Protein AF-X1BKF5-F1 (afdb_monomer_lite)

Secondary structure (DSSP, 8-state):
----EEEE--TTTGGG-B-HHHHHHHHHHHHHHHHHT--EEEE----SB-GGG---

Radius of gyration: 12.75 Å; chains: 1; bounding box: 40×13×31 Å

Sequence (56 aa):
RGKVFIFSQDFTIFGGSLAEMYGEKMVKIMEFAMETGVPVIGLNSGAGARLYEGTR

Organism: NCBI:txid412755

pLDDT: mean 90.53, std 10.08, range [55.56, 98.12]

InterPro domains:
  IPR011762 Acetyl-coenzyme A carboxyltransferase, N-terminal [PS50980] (1-56)
  IPR029045 ClpP/crotonase-like domain superfamily [SSF52096] (3-54)
  IPR034733 Acetyl-coenzyme A carboxylase carboxyl transferase subunit beta [PF01039] (3-55)
  IPR051047 Acyl-CoA Carboxylase Beta Subunit [PTHR43842] (3-55)

Structure (mmCIF, N/CA/C/O backbone):
data_AF-X1BKF5-F1
#
_entry.id   AF-X1BKF5-F1
#
loop_
_atom_site.group_PDB
_atom_site.id
_atom_site.type_symbol
_atom_site.label_atom_id
_atom_site.label_alt_id
_atom_site.label_comp_id
_atom_site.label_asym_id
_atom_site.label_entity_id
_atom_site.label_seq_id
_atom_site.pdbx_PDB_ins_code
_atom_site.Cartn_x
_atom_site.Cartn_y
_atom_site.Cartn_z
_atom_site.occupancy
_atom_site.B_iso_or_equiv
_atom_site.auth_seq_id
_atom_site.auth_comp_id
_atom_site.auth_asym_id
_atom_site.auth_atom_id
_atom_site.pdbx_PDB_model_num
ATOM 1 N N . ARG A 1 1 ? -19.002 -2.031 9.763 1.00 64.88 1 ARG A N 1
ATOM 2 C CA . ARG A 1 1 ? -18.378 -1.004 8.890 1.00 64.88 1 ARG A CA 1
ATOM 3 C C . ARG A 1 1 ? -17.022 -0.671 9.490 1.00 64.88 1 ARG A C 1
ATOM 5 O O . ARG A 1 1 ? -17.004 -0.131 10.585 1.00 64.88 1 ARG A O 1
ATOM 12 N N . GLY A 1 2 ? -15.930 -1.074 8.846 1.00 88.31 2 GLY A N 1
ATOM 13 C CA . GLY A 1 2 ? -14.565 -0.794 9.304 1.00 88.31 2 GLY A CA 1
ATOM 14 C C . GLY A 1 2 ? -13.850 0.154 8.347 1.00 88.31 2 GLY A C 1
ATOM 15 O O . GLY A 1 2 ? -14.295 0.326 7.211 1.00 88.31 2 GLY A O 1
ATOM 16 N N . LYS A 1 3 ? -12.765 0.772 8.815 1.00 95.00 3 LYS A N 1
ATOM 17 C CA . LYS A 1 3 ? -11.795 1.452 7.948 1.00 95.00 3 LYS A CA 1
ATOM 18 C C . LYS A 1 3 ? -10.829 0.406 7.386 1.00 95.00 3 LYS A C 1
ATOM 20 O O . LYS A 1 3 ? -10.666 -0.648 7.997 1.00 95.00 3 LYS A O 1
ATOM 25 N N . VAL A 1 4 ? -10.221 0.698 6.242 1.00 97.06 4 VAL A N 1
ATOM 26 C CA . VAL A 1 4 ? -9.138 -0.094 5.644 1.00 97.06 4 VAL A CA 1
ATOM 27 C C . VAL A 1 4 ? -8.150 0.849 4.971 1.00 97.06 4 VAL A C 1
ATOM 29 O O . VAL A 1 4 ? -8.547 1.901 4.465 1.00 97.06 4 VAL A O 1
ATOM 32 N N . PHE A 1 5 ? -6.884 0.457 4.947 1.00 98.00 5 PHE A N 1
ATOM 33 C CA . PHE A 1 5 ? -5.870 1.057 4.091 1.00 98.00 5 PHE A CA 1
ATOM 34 C C . PHE A 1 5 ? -5.674 0.193 2.847 1.00 98.00 5 PHE A C 1
ATOM 36 O O . PHE A 1 5 ? -5.825 -1.028 2.901 1.00 98.00 5 PHE A O 1
ATOM 43 N N . ILE A 1 6 ? -5.351 0.817 1.716 1.00 97.19 6 ILE A N 1
ATOM 44 C CA . ILE A 1 6 ? -5.172 0.108 0.448 1.00 97.19 6 ILE A CA 1
ATOM 45 C C . ILE A 1 6 ? -4.009 0.690 -0.351 1.00 97.19 6 ILE A C 1
ATOM 47 O O . ILE A 1 6 ? -3.826 1.906 -0.389 1.00 97.19 6 ILE A O 1
ATOM 51 N N . PHE A 1 7 ? -3.250 -0.181 -1.014 1.00 95.81 7 PHE A N 1
ATOM 52 C CA . PHE A 1 7 ? -2.296 0.193 -2.058 1.00 95.81 7 PHE A CA 1
ATOM 53 C C . PHE A 1 7 ? -2.491 -0.685 -3.299 1.00 95.81 7 PHE A C 1
ATOM 55 O O . PHE A 1 7 ? -2.995 -1.806 -3.207 1.00 95.81 7 PHE A O 1
ATOM 62 N N . SER A 1 8 ? -2.073 -0.180 -4.461 1.00 95.50 8 SER A N 1
ATOM 63 C CA . SER A 1 8 ? -2.131 -0.910 -5.728 1.00 95.50 8 SER A CA 1
ATOM 64 C C . SER A 1 8 ? -0.885 -0.666 -6.556 1.00 95.50 8 SER A C 1
ATOM 66 O O . SER A 1 8 ? -0.526 0.485 -6.792 1.00 95.50 8 SER A O 1
ATOM 68 N N . GLN A 1 9 ? -0.269 -1.751 -7.018 1.00 95.12 9 GLN A N 1
ATOM 69 C CA . GLN A 1 9 ? 0.792 -1.708 -8.016 1.00 95.12 9 GLN A CA 1
ATOM 70 C C . GLN A 1 9 ? 0.197 -1.533 -9.414 1.00 95.12 9 GLN A C 1
ATOM 72 O O . GLN A 1 9 ? -0.771 -2.209 -9.755 1.00 95.12 9 GLN A O 1
ATOM 77 N N . ASP A 1 10 ? 0.769 -0.637 -10.218 1.00 93.62 10 ASP A N 1
ATOM 78 C CA . ASP A 1 10 ? 0.373 -0.428 -11.614 1.00 93.62 10 ASP A CA 1
ATOM 79 C C . ASP A 1 10 ? 1.432 -1.021 -12.548 1.00 93.62 10 ASP A C 1
ATOM 81 O O . ASP A 1 10 ? 2.535 -0.487 -12.678 1.00 93.62 10 ASP A O 1
ATOM 85 N N . PHE A 1 11 ? 1.088 -2.132 -13.201 1.00 93.31 11 PHE A N 1
ATOM 86 C CA . PHE A 1 11 ? 1.984 -2.832 -14.121 1.00 93.31 11 PHE A CA 1
ATOM 87 C C . PHE A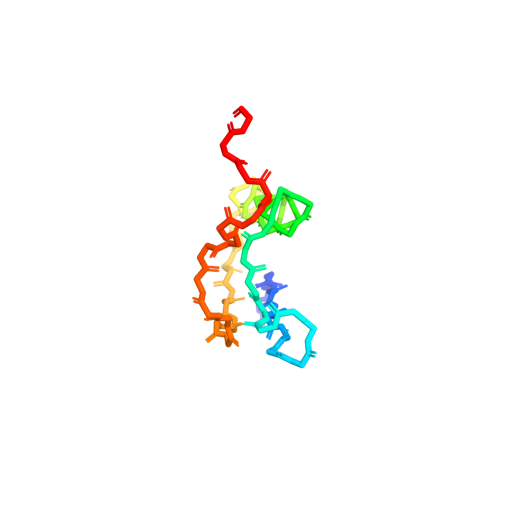 1 11 ? 2.386 -1.978 -15.332 1.00 93.31 11 PHE A C 1
ATOM 89 O O . PHE A 1 11 ? 3.473 -2.152 -15.881 1.00 93.31 11 PHE A O 1
ATOM 96 N N . THR A 1 12 ? 1.532 -1.045 -15.761 1.00 94.88 12 THR A N 1
ATOM 97 C CA . THR A 1 12 ? 1.776 -0.238 -16.966 1.00 94.88 12 THR A CA 1
ATOM 98 C C . THR A 1 12 ? 2.924 0.754 -16.781 1.00 94.88 12 THR A C 1
ATOM 100 O O . THR A 1 12 ? 3.537 1.190 -17.755 1.00 94.88 12 THR A O 1
ATOM 103 N N . ILE A 1 13 ? 3.281 1.050 -15.528 1.00 91.19 13 ILE A N 1
ATOM 104 C CA . ILE A 1 13 ? 4.345 1.978 -15.161 1.00 91.19 13 ILE A CA 1
ATOM 105 C C . ILE A 1 13 ? 5.579 1.188 -14.727 1.00 91.19 13 ILE A C 1
ATOM 107 O O . ILE A 1 13 ? 5.654 0.672 -13.613 1.00 91.19 13 ILE A O 1
ATOM 111 N N . PHE A 1 14 ? 6.566 1.084 -15.622 1.00 89.94 14 PHE A N 1
ATOM 112 C CA . PHE A 1 14 ? 7.829 0.364 -15.387 1.00 89.94 14 PHE A CA 1
ATOM 113 C C . PHE A 1 14 ? 7.632 -1.089 -14.899 1.00 89.94 14 PHE A C 1
ATOM 115 O O . PHE A 1 14 ? 8.379 -1.572 -14.043 1.00 89.94 14 PHE A O 1
ATOM 122 N N . GLY A 1 15 ? 6.598 -1.779 -15.392 1.00 90.19 15 GLY A N 1
ATOM 123 C CA . GLY A 1 15 ? 6.266 -3.145 -14.973 1.00 90.19 15 GLY A CA 1
ATOM 124 C C . GLY A 1 15 ? 5.730 -3.241 -13.542 1.00 90.19 15 GLY A C 1
ATOM 125 O O . GLY A 1 15 ? 5.777 -4.318 -12.953 1.00 90.19 15 GLY A O 1
ATOM 126 N N . GLY A 1 16 ? 5.317 -2.128 -12.925 1.00 89.94 16 GLY A N 1
ATOM 127 C CA . GLY A 1 16 ? 4.964 -2.069 -11.503 1.00 89.94 16 GLY A CA 1
ATOM 128 C C . GLY A 1 16 ? 6.121 -2.464 -10.582 1.00 89.94 16 GLY A C 1
ATOM 129 O O . GLY A 1 16 ? 5.890 -2.899 -9.455 1.00 89.94 16 GLY A O 1
ATOM 130 N N . SER A 1 17 ? 7.360 -2.382 -11.077 1.00 91.38 17 SER A N 1
ATOM 131 C CA . SER A 1 17 ? 8.544 -2.818 -10.340 1.00 91.38 17 SER A CA 1
ATOM 132 C C . SER A 1 17 ? 8.811 -1.925 -9.128 1.00 91.38 17 SER A C 1
ATOM 134 O O . SER A 1 17 ? 8.689 -0.696 -9.202 1.00 91.38 17 SER A O 1
ATOM 136 N N . LEU A 1 18 ? 9.175 -2.566 -8.017 1.00 90.44 18 LEU A N 1
ATOM 137 C CA . LEU A 1 18 ? 9.438 -1.950 -6.726 1.00 90.44 18 LEU A CA 1
ATOM 138 C C . LEU A 1 18 ? 10.749 -1.156 -6.778 1.00 90.44 18 LEU A C 1
ATOM 140 O O . LEU A 1 18 ? 11.825 -1.727 -6.955 1.00 90.44 18 LEU A O 1
ATOM 144 N N . ALA A 1 19 ? 10.598 0.151 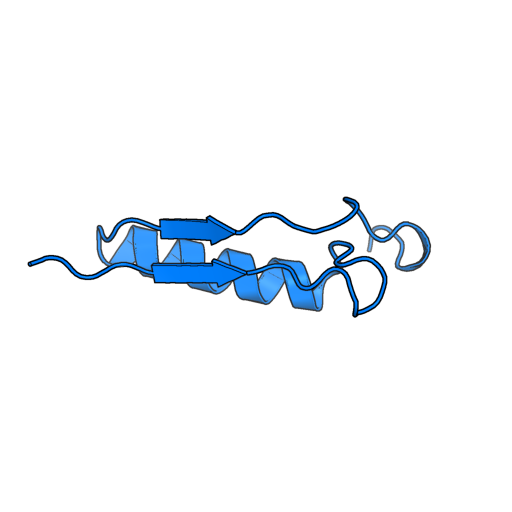-6.612 1.00 87.75 19 ALA A N 1
ATOM 145 C CA . ALA A 1 19 ? 11.625 1.187 -6.553 1.00 87.75 19 ALA A CA 1
ATOM 146 C C . ALA A 1 19 ? 11.655 1.820 -5.154 1.00 87.75 19 ALA A C 1
ATOM 148 O O . ALA A 1 19 ? 10.667 1.681 -4.432 1.00 87.75 19 ALA A O 1
ATOM 149 N N . GLU A 1 20 ? 12.695 2.584 -4.802 1.00 88.56 20 GLU A N 1
ATOM 150 C CA . GLU A 1 20 ? 12.815 3.291 -3.506 1.00 88.56 20 GLU A CA 1
ATOM 151 C C . GLU A 1 20 ? 11.541 4.095 -3.180 1.00 88.56 20 GLU A C 1
ATOM 153 O O . GLU A 1 20 ? 10.801 3.763 -2.254 1.00 88.56 20 GLU A O 1
ATOM 158 N N . MET A 1 21 ? 11.176 5.040 -4.052 1.00 87.44 21 MET A N 1
ATOM 159 C CA . MET A 1 21 ? 9.968 5.868 -3.904 1.00 87.44 21 MET A CA 1
ATOM 160 C C . MET A 1 21 ? 8.658 5.063 -3.870 1.00 87.44 21 MET A C 1
ATOM 162 O O . MET A 1 21 ? 7.652 5.520 -3.322 1.00 87.44 21 MET A O 1
ATOM 166 N N . TYR A 1 22 ? 8.617 3.895 -4.520 1.00 89.69 22 TYR A N 1
ATOM 167 C CA . TYR A 1 22 ? 7.428 3.038 -4.525 1.00 89.69 22 TYR A CA 1
ATOM 168 C C . TYR A 1 22 ? 7.303 2.279 -3.200 1.00 89.69 22 TYR A C 1
ATOM 170 O O . TYR A 1 22 ? 6.220 2.223 -2.614 1.00 89.69 22 TYR A O 1
ATOM 178 N N . GLY A 1 23 ? 8.429 1.754 -2.713 1.00 91.69 23 GLY A N 1
ATOM 179 C CA . GLY A 1 23 ? 8.555 1.098 -1.420 1.00 91.69 23 GLY A CA 1
ATOM 180 C C . GLY A 1 23 ? 8.208 2.037 -0.270 1.00 91.69 23 GLY A C 1
ATOM 181 O O . GLY A 1 23 ? 7.371 1.681 0.553 1.00 91.69 23 GLY A O 1
ATOM 182 N N . GLU A 1 24 ? 8.740 3.261 -0.258 1.00 94.38 24 GLU A N 1
ATOM 183 C CA . GLU A 1 24 ? 8.455 4.260 0.784 1.00 94.38 24 GLU A CA 1
ATOM 184 C C . GLU A 1 24 ? 6.956 4.561 0.927 1.00 94.38 24 GLU A C 1
ATOM 186 O O . GLU A 1 24 ? 6.424 4.627 2.036 1.00 94.38 24 GLU A O 1
ATOM 191 N N . LYS A 1 25 ? 6.234 4.692 -0.195 1.00 94.00 25 LYS A N 1
ATOM 192 C CA . LYS A 1 25 ? 4.778 4.910 -0.176 1.00 94.00 25 LYS A CA 1
ATOM 193 C C . LYS A 1 25 ? 4.031 3.724 0.431 1.00 94.00 25 LYS A C 1
ATOM 195 O O . LYS A 1 25 ? 3.084 3.932 1.189 1.00 94.00 25 LYS A O 1
ATOM 200 N N . MET A 1 26 ? 4.437 2.498 0.099 1.00 95.25 26 MET A N 1
ATOM 201 C CA . MET A 1 26 ? 3.836 1.283 0.655 1.00 95.25 26 MET A CA 1
ATOM 202 C C . MET A 1 26 ? 4.131 1.156 2.153 1.00 95.25 26 MET A C 1
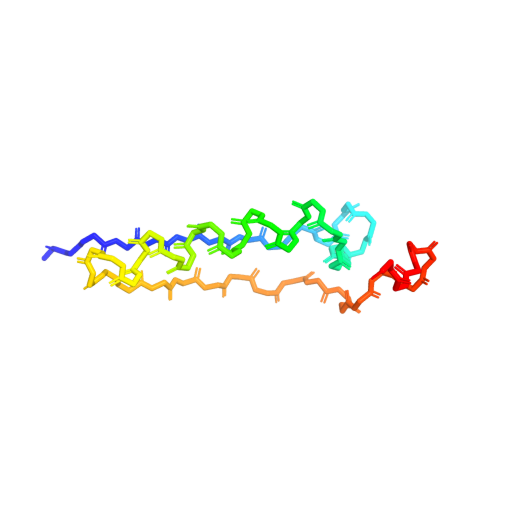ATOM 204 O O . MET A 1 26 ? 3.209 0.899 2.925 1.00 95.25 26 MET A O 1
ATOM 208 N N . VAL A 1 27 ? 5.379 1.394 2.571 1.00 96.25 27 VAL A N 1
ATOM 209 C CA . VAL A 1 27 ? 5.797 1.382 3.983 1.00 96.25 27 VAL A CA 1
ATOM 210 C C . VAL A 1 27 ? 4.989 2.385 4.791 1.00 96.25 27 VAL A C 1
ATOM 212 O O . VAL A 1 27 ? 4.373 1.992 5.775 1.00 96.25 27 VAL A O 1
ATOM 215 N N . LYS A 1 28 ? 4.859 3.626 4.317 1.00 96.88 28 LYS A N 1
ATOM 216 C CA . LYS A 1 28 ? 4.059 4.654 4.992 1.00 96.88 28 LYS A CA 1
ATOM 217 C C . LYS A 1 28 ? 2.607 4.222 5.220 1.00 96.88 28 LYS A C 1
ATOM 219 O O . LYS A 1 28 ? 2.038 4.485 6.273 1.00 96.88 28 LYS A O 1
ATOM 224 N N . ILE A 1 29 ? 1.986 3.554 4.245 1.00 97.06 29 ILE A N 1
ATOM 225 C CA . ILE A 1 29 ? 0.619 3.034 4.405 1.00 97.06 29 ILE A CA 1
ATOM 226 C C . ILE A 1 29 ? 0.575 1.930 5.470 1.00 97.06 29 ILE A C 1
ATOM 228 O O . ILE A 1 29 ? -0.350 1.904 6.281 1.00 97.06 29 ILE A O 1
ATOM 232 N N . MET A 1 30 ? 1.561 1.030 5.477 1.00 97.38 30 MET A N 1
ATOM 233 C CA . MET A 1 30 ? 1.648 -0.051 6.460 1.00 97.38 30 MET A CA 1
ATOM 234 C C . MET A 1 30 ? 1.903 0.476 7.877 1.00 97.38 30 MET A C 1
ATOM 236 O O . MET A 1 30 ? 1.251 0.013 8.807 1.00 97.38 30 MET A O 1
ATOM 240 N N . GLU A 1 31 ? 2.765 1.480 8.041 1.00 98.00 31 GLU A N 1
ATOM 241 C CA . GLU A 1 31 ? 3.019 2.144 9.326 1.00 98.00 31 GLU A CA 1
ATOM 242 C C . GLU A 1 31 ? 1.742 2.779 9.886 1.00 98.00 31 GLU A C 1
ATOM 244 O O . GLU A 1 31 ? 1.341 2.471 11.007 1.00 98.00 31 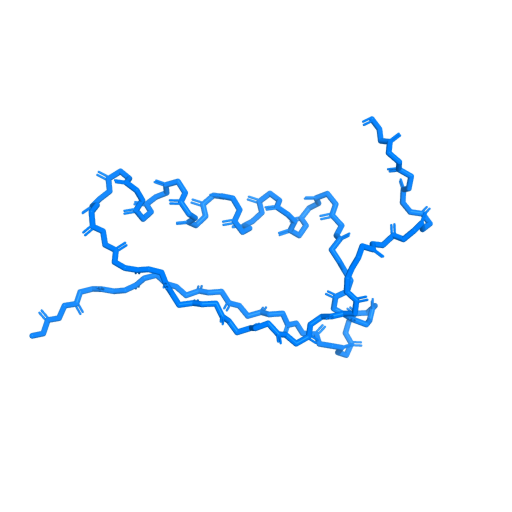GLU A O 1
ATOM 249 N N . PHE A 1 32 ? 1.021 3.565 9.078 1.00 97.00 32 PHE A N 1
ATOM 250 C CA . PHE A 1 32 ? -0.255 4.162 9.494 1.00 97.00 32 PHE A CA 1
ATOM 251 C C . PHE A 1 32 ? -1.303 3.111 9.873 1.00 97.00 32 PHE A C 1
ATOM 253 O O . PHE A 1 32 ? -2.084 3.292 10.813 1.00 97.00 32 PHE A O 1
ATOM 260 N N . ALA A 1 33 ? -1.344 2.002 9.141 1.00 97.88 33 ALA A N 1
ATOM 261 C CA . ALA A 1 33 ? -2.251 0.906 9.434 1.00 97.88 33 ALA A CA 1
ATOM 262 C C . ALA A 1 33 ? -1.903 0.201 10.753 1.00 97.88 33 ALA A C 1
ATOM 264 O O . ALA A 1 33 ? -2.805 -0.105 11.535 1.00 97.88 33 ALA A O 1
ATOM 265 N N . MET A 1 34 ? -0.609 0.011 11.033 1.00 97.31 34 MET A N 1
ATOM 266 C CA . MET A 1 34 ? -0.116 -0.532 12.300 1.00 97.31 34 MET A CA 1
ATOM 267 C C . MET A 1 34 ? -0.434 0.394 13.476 1.00 97.31 34 MET A C 1
ATOM 269 O O . MET A 1 34 ? -0.983 -0.069 14.473 1.00 97.31 34 MET A O 1
ATOM 273 N N . GLU A 1 35 ? -0.162 1.695 13.349 1.00 97.69 35 GLU A N 1
ATOM 274 C CA . GLU A 1 35 ? -0.431 2.695 14.393 1.00 97.69 35 GLU A CA 1
ATOM 275 C C . GLU A 1 35 ? -1.918 2.789 14.754 1.00 97.69 35 GLU A C 1
ATOM 277 O O . GLU A 1 35 ? -2.279 3.009 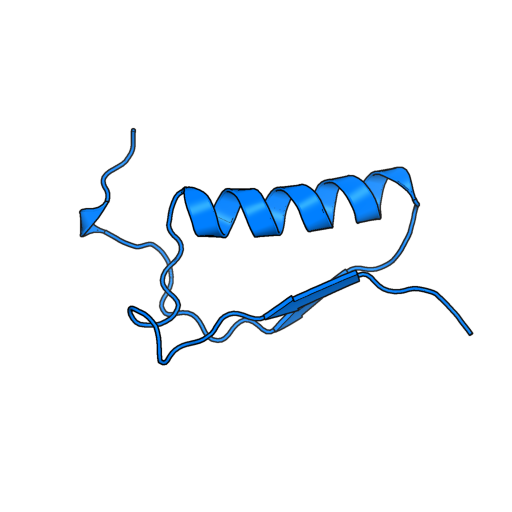15.910 1.00 97.69 35 GLU A O 1
ATOM 282 N N . THR A 1 36 ? -2.797 2.615 13.767 1.00 97.19 36 THR A N 1
ATOM 283 C CA . THR A 1 36 ? -4.249 2.766 13.947 1.00 97.19 36 THR A CA 1
ATOM 284 C C . THR A 1 36 ? -4.988 1.446 14.170 1.00 97.19 36 THR A C 1
ATOM 286 O O . THR A 1 36 ? -6.195 1.467 14.422 1.00 97.19 36 THR A O 1
ATOM 289 N N . GLY A 1 37 ? -4.300 0.302 14.087 1.00 97.00 37 GLY A N 1
ATOM 290 C CA . GLY A 1 37 ? -4.908 -1.026 14.210 1.00 97.00 37 GLY A CA 1
ATOM 291 C C . GLY A 1 37 ? -5.916 -1.342 13.098 1.00 97.00 37 GLY A C 1
ATOM 292 O O . GLY A 1 37 ? -6.911 -2.030 13.333 1.00 97.00 37 GLY A O 1
ATOM 293 N N . VAL A 1 38 ? -5.700 -0.804 11.895 1.00 98.12 38 VAL A N 1
ATOM 294 C CA . VAL A 1 38 ? -6.612 -0.921 10.749 1.00 98.12 38 VAL A CA 1
ATOM 295 C C . VAL A 1 38 ? -6.044 -1.906 9.715 1.00 98.12 38 VAL A C 1
ATOM 297 O O . VAL A 1 38 ? -4.857 -1.839 9.417 1.00 98.12 38 VAL A O 1
ATOM 300 N N . PRO A 1 39 ? -6.851 -2.802 9.110 1.00 97.62 39 PRO A N 1
ATOM 301 C CA . PRO A 1 39 ? -6.360 -3.732 8.090 1.00 97.62 39 PRO A CA 1
ATOM 302 C C . PRO A 1 39 ? -5.803 -3.044 6.834 1.00 97.62 39 PRO A C 1
ATOM 304 O O . PRO A 1 39 ? -6.325 -2.013 6.399 1.00 97.62 39 PRO A O 1
ATOM 307 N N . VAL A 1 40 ? -4.809 -3.678 6.200 1.00 97.94 40 VAL A N 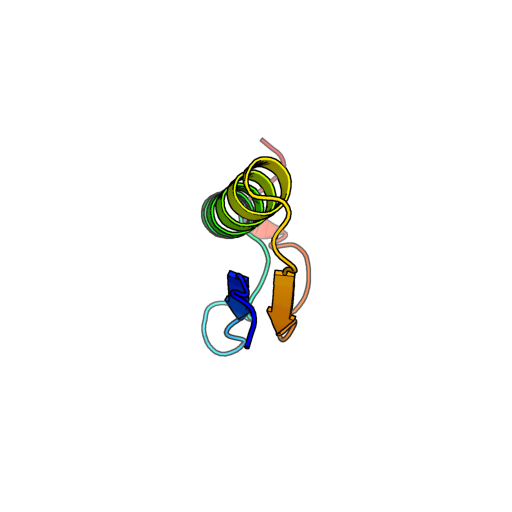1
ATOM 308 C CA . VAL A 1 40 ? -4.254 -3.281 4.893 1.00 97.94 40 VAL A CA 1
ATOM 309 C C . VAL A 1 40 ? -4.660 -4.284 3.819 1.00 97.94 40 VAL A C 1
ATOM 311 O O . VAL A 1 40 ? -4.545 -5.492 4.019 1.00 97.94 40 VAL A O 1
ATOM 314 N N . ILE A 1 41 ? -5.079 -3.783 2.657 1.00 97.81 41 ILE A N 1
ATOM 315 C CA . ILE A 1 41 ? -5.288 -4.573 1.441 1.00 97.81 41 ILE A CA 1
ATOM 316 C C . ILE A 1 41 ? -4.233 -4.169 0.407 1.00 97.81 41 ILE A C 1
ATOM 318 O O . ILE A 1 41 ? -4.108 -2.995 0.065 1.00 97.81 41 ILE A O 1
ATOM 322 N N . GLY A 1 42 ? -3.479 -5.141 -0.101 1.00 95.88 42 GLY A N 1
ATOM 323 C CA . GLY A 1 42 ? -2.490 -4.927 -1.158 1.00 95.88 42 GLY A CA 1
ATOM 324 C C . GLY A 1 42 ? -2.937 -5.528 -2.485 1.00 95.88 42 GLY A C 1
ATOM 325 O O . GLY A 1 42 ? -3.174 -6.733 -2.561 1.00 95.88 42 GLY A O 1
ATOM 326 N N . LEU A 1 43 ? -3.019 -4.709 -3.536 1.00 96.50 43 LEU A N 1
ATOM 327 C CA . LEU A 1 43 ? -3.224 -5.174 -4.910 1.00 96.50 43 LEU A CA 1
ATOM 328 C C . LEU A 1 43 ? -1.860 -5.291 -5.604 1.00 96.50 43 LEU A C 1
ATOM 330 O O . LEU A 1 43 ? -1.305 -4.312 -6.106 1.00 96.50 43 LEU A O 1
ATOM 334 N N . ASN A 1 44 ? -1.295 -6.497 -5.582 1.00 93.75 44 ASN A N 1
ATOM 335 C CA . ASN A 1 44 ? 0.046 -6.771 -6.098 1.00 93.75 44 ASN A CA 1
ATOM 336 C C . ASN A 1 44 ? -0.018 -7.172 -7.578 1.00 93.75 44 ASN A C 1
ATOM 338 O O . ASN A 1 44 ? -0.308 -8.319 -7.905 1.00 93.75 44 ASN A O 1
ATOM 342 N N . SER A 1 45 ? 0.248 -6.212 -8.460 1.00 93.19 45 SER A N 1
ATOM 343 C CA . SER A 1 45 ? 0.335 -6.385 -9.916 1.00 93.19 45 SER A CA 1
ATOM 344 C C . SER A 1 45 ? 1.701 -5.940 -10.473 1.00 93.19 45 SER A C 1
ATOM 346 O O . SER A 1 45 ? 1.792 -5.527 -11.626 1.00 93.19 45 SER A O 1
ATOM 348 N N . GLY A 1 46 ? 2.761 -5.962 -9.662 1.00 91.25 46 GLY A N 1
ATOM 349 C CA . GLY A 1 46 ? 4.119 -5.573 -10.050 1.00 91.25 46 GLY A CA 1
ATOM 350 C C . GLY A 1 46 ? 5.042 -6.753 -10.370 1.00 91.25 46 GLY A C 1
ATOM 351 O O . GLY A 1 46 ? 4.853 -7.864 -9.883 1.00 91.25 46 GLY A O 1
ATOM 352 N N . ALA A 1 47 ? 6.082 -6.497 -11.165 1.00 91.19 47 ALA A N 1
ATOM 353 C CA . ALA A 1 47 ? 7.054 -7.490 -11.636 1.00 91.19 47 ALA A CA 1
ATOM 354 C C . ALA A 1 47 ? 8.206 -7.799 -10.649 1.00 91.19 47 ALA A C 1
ATOM 356 O O . ALA A 1 47 ? 9.185 -8.438 -11.029 1.00 91.19 47 ALA A O 1
ATOM 357 N N . GLY A 1 48 ? 8.121 -7.349 -9.392 1.00 90.25 48 GLY A N 1
ATOM 358 C CA . GLY A 1 48 ? 9.175 -7.530 -8.383 1.00 90.25 48 GLY A CA 1
ATOM 359 C C . GLY A 1 48 ? 10.147 -6.349 -8.301 1.00 90.25 48 GLY A C 1
ATOM 360 O O . GLY A 1 48 ? 9.755 -5.213 -8.550 1.00 90.25 48 GLY A O 1
ATOM 361 N N . ALA A 1 49 ? 11.398 -6.589 -7.900 1.00 89.44 49 ALA A N 1
ATOM 362 C CA . ALA A 1 49 ? 12.391 -5.531 -7.677 1.00 89.44 49 ALA A CA 1
ATOM 363 C C . ALA A 1 49 ? 12.823 -4.829 -8.979 1.00 89.44 49 ALA A C 1
ATOM 365 O O . ALA A 1 49 ? 13.031 -5.477 -10.008 1.00 89.44 49 ALA A O 1
ATOM 366 N N . ARG A 1 50 ? 13.023 -3.506 -8.933 1.00 87.38 50 ARG A N 1
ATOM 367 C CA . ARG A 1 50 ? 13.571 -2.739 -10.059 1.00 87.38 50 ARG A CA 1
ATOM 368 C C . ARG A 1 50 ? 15.103 -2.820 -10.084 1.00 87.38 50 ARG A C 1
ATOM 370 O O . ARG A 1 50 ? 15.796 -2.021 -9.469 1.00 87.38 50 ARG A O 1
ATOM 377 N N . LEU A 1 51 ? 15.635 -3.780 -10.844 1.00 79.81 51 LEU A N 1
ATOM 378 C CA . LEU A 1 51 ? 17.067 -4.134 -10.852 1.00 79.81 51 LEU A CA 1
ATOM 379 C C . LEU A 1 51 ? 18.025 -2.988 -11.230 1.00 79.81 51 LEU A C 1
ATOM 381 O O . LEU A 1 51 ? 19.143 -2.939 -10.727 1.00 79.81 51 LEU A O 1
ATOM 385 N N . TYR A 1 52 ? 17.605 -2.072 -12.104 1.00 72.31 52 TYR A N 1
ATOM 386 C CA . TYR A 1 52 ? 18.463 -0.985 -12.599 1.00 72.31 52 TYR A CA 1
ATOM 387 C C . TYR A 1 52 ? 18.589 0.203 -11.640 1.00 72.31 52 TYR A C 1
ATOM 389 O O . TYR A 1 52 ? 19.372 1.108 -11.909 1.00 72.31 52 TYR A O 1
ATOM 397 N N . GLU A 1 53 ? 17.824 0.219 -10.547 1.00 69.31 53 GLU A N 1
ATOM 398 C CA . GLU A 1 53 ? 17.881 1.297 -9.554 1.00 69.31 53 GLU A CA 1
ATOM 399 C C . GLU A 1 53 ? 18.968 1.057 -8.495 1.00 69.31 53 GLU A C 1
ATOM 401 O O . GLU A 1 53 ? 19.369 2.000 -7.825 1.00 69.31 53 GLU A O 1
ATOM 406 N N . GLY A 1 54 ? 19.531 -0.161 -8.440 1.00 64.62 54 GLY A N 1
ATOM 407 C CA . GLY A 1 54 ? 20.645 -0.521 -7.562 1.00 64.62 54 GLY A CA 1
ATOM 408 C C . GLY A 1 54 ? 20.279 -0.499 -6.075 1.00 64.62 54 GLY A C 1
ATOM 409 O O . GLY A 1 54 ? 19.429 0.260 -5.621 1.00 64.62 54 GLY A O 1
ATOM 410 N N . THR A 1 55 ? 20.916 -1.357 -5.284 1.00 57.72 55 THR A N 1
ATOM 411 C CA . THR A 1 55 ? 20.827 -1.267 -3.824 1.00 57.72 55 THR A CA 1
ATOM 412 C C . THR A 1 55 ? 21.657 -0.061 -3.399 1.00 57.72 55 THR A C 1
ATOM 414 O O . THR A 1 55 ? 22.880 -0.087 -3.562 1.00 57.72 55 THR A O 1
ATOM 417 N N . ARG A 1 56 ? 21.014 1.005 -2.926 1.00 55.56 56 ARG A N 1
ATOM 418 C CA . ARG A 1 56 ? 21.725 2.054 -2.195 1.00 55.56 56 ARG A CA 1
ATOM 419 C C . ARG A 1 56 ? 21.942 1.639 -0.747 1.00 55.56 56 ARG A C 1
ATOM 421 O O . ARG A 1 56 ? 21.092 0.884 -0.224 1.00 55.56 56 ARG A O 1
#

Foldseek 3Di:
DFDEFEDEQDCVPLHSADDPVNVVVVVVSVVVCVVVVHYYDYHDRHPYHDVVRDDD